Protein AF-W1DH86-F1 (afdb_monomer_lite)

Foldseek 3Di:
DDDDDPCNPDDDDPLNVQVVVCVVVVHDRPSDPDDPDDDDPVVVVVVVVCVVVVVPDDDPPDPPPPPPDDDDDDDDDDDDDDDDD

pLDDT: mean 79.88, std 19.27, range [40.44, 97.81]

Sequence (85 aa):
MIPESKLPALGTTIFTQMSALAQQHQAINLSQGFPDFDGPRYLQERLAYHVAQGAESVRPNDRRAGAARGDRREDGGAVWLPARR

Structure (mmCIF, N/CA/C/O backbone):
data_AF-W1DH86-F1
#
_entry.id   AF-W1DH86-F1
#
loop_
_atom_site.group_PDB
_atom_site.id
_atom_site.type_symbol
_atom_site.label_atom_id
_atom_site.label_alt_id
_atom_site.label_comp_id
_atom_site.label_asym_id
_atom_site.label_entity_id
_atom_site.label_seq_id
_atom_site.pdbx_PDB_ins_code
_atom_site.Cartn_x
_atom_site.Cartn_y
_atom_site.Cartn_z
_atom_site.occupancy
_atom_site.B_iso_or_equiv
_atom_site.auth_seq_id
_atom_site.auth_comp_id
_atom_site.auth_asym_id
_atom_site.auth_atom_id
_atom_site.pdbx_PDB_model_num
ATOM 1 N N . MET A 1 1 ? 6.249 29.047 17.480 1.00 74.94 1 MET A N 1
ATOM 2 C CA . MET A 1 1 ? 4.781 28.906 17.377 1.00 74.94 1 MET A CA 1
ATOM 3 C C . MET A 1 1 ? 4.502 27.601 16.652 1.00 74.94 1 MET A C 1
ATOM 5 O O . MET A 1 1 ? 4.993 27.450 15.542 1.00 74.94 1 MET A O 1
ATOM 9 N N . ILE A 1 2 ? 3.824 26.643 17.287 1.00 86.12 2 ILE A N 1
ATOM 10 C CA . ILE A 1 2 ? 3.408 25.396 16.625 1.00 86.12 2 ILE A CA 1
ATOM 11 C C . ILE A 1 2 ? 2.018 25.659 16.028 1.00 86.12 2 ILE A C 1
ATOM 13 O O . ILE A 1 2 ? 1.157 26.134 16.769 1.00 86.12 2 ILE A O 1
ATOM 17 N N . PRO A 1 3 ? 1.802 25.446 14.716 1.00 87.25 3 PRO A N 1
ATOM 18 C CA . PRO A 1 3 ? 0.507 25.694 14.095 1.00 87.25 3 PRO A CA 1
ATOM 19 C C . PRO A 1 3 ? -0.543 24.721 14.638 1.00 87.25 3 PRO A C 1
ATOM 21 O O . PRO A 1 3 ? -0.279 23.527 14.789 1.00 87.25 3 PRO A O 1
ATOM 24 N N . GLU A 1 4 ? -1.738 25.234 14.916 1.00 92.62 4 GLU A N 1
ATOM 25 C CA . GLU A 1 4 ? -2.855 24.415 15.374 1.00 92.62 4 GLU A CA 1
ATOM 26 C C . GLU A 1 4 ? -3.408 23.582 14.209 1.00 92.62 4 GLU A C 1
ATOM 28 O O . GLU A 1 4 ? -3.638 24.089 13.106 1.00 92.62 4 GLU A O 1
ATOM 33 N N . SER A 1 5 ? -3.568 22.276 14.432 1.00 91.81 5 SER A N 1
ATOM 34 C CA . SER A 1 5 ? -4.053 21.364 13.396 1.00 91.81 5 SER A CA 1
ATOM 35 C C . SER A 1 5 ? -5.497 21.694 13.033 1.00 91.81 5 SER A C 1
ATOM 37 O O . SER A 1 5 ? -6.359 21.795 13.901 1.00 91.81 5 SER A O 1
ATOM 39 N N . LYS A 1 6 ? -5.797 21.752 11.730 1.00 93.19 6 LYS A N 1
ATOM 40 C CA . LYS A 1 6 ? -7.182 21.822 11.233 1.00 93.19 6 LYS A CA 1
ATOM 41 C C . LYS A 1 6 ? -7.963 20.520 11.459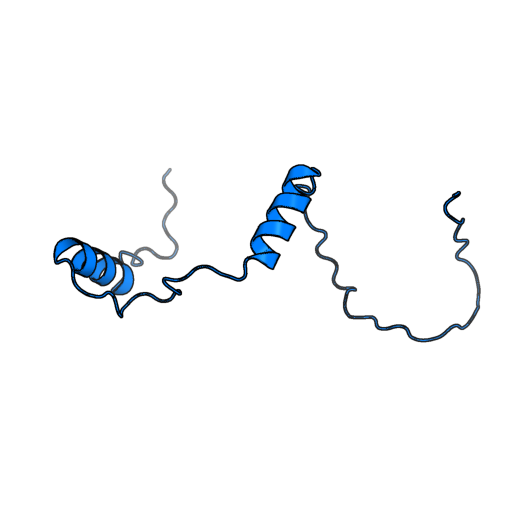 1.00 93.19 6 LYS A C 1
ATOM 43 O O . LYS A 1 6 ? -9.169 20.493 11.239 1.00 93.19 6 LYS A O 1
ATOM 48 N N . LEU A 1 7 ? -7.274 19.440 11.834 1.00 92.81 7 LEU A N 1
ATOM 49 C CA . LEU A 1 7 ? -7.812 18.094 12.026 1.00 92.81 7 LEU A CA 1
ATOM 50 C C . LEU A 1 7 ? -7.208 17.479 13.306 1.00 92.81 7 LEU A C 1
ATOM 52 O O . LEU A 1 7 ? -6.440 16.520 13.226 1.00 92.81 7 LEU A O 1
ATOM 56 N N . PRO A 1 8 ? -7.495 18.041 14.495 1.00 88.69 8 PRO A N 1
ATOM 57 C CA . PRO A 1 8 ? -6.805 17.676 15.738 1.00 88.69 8 PRO A CA 1
ATOM 58 C C . PRO A 1 8 ? -7.110 16.249 16.218 1.00 88.69 8 PRO A C 1
ATOM 60 O O . PRO A 1 8 ? -6.346 15.694 16.999 1.00 88.69 8 PRO A O 1
ATOM 63 N N . ALA A 1 9 ? -8.204 15.647 15.742 1.00 87.94 9 ALA A N 1
ATOM 64 C CA . ALA A 1 9 ? -8.630 14.299 16.117 1.00 87.94 9 ALA A CA 1
ATOM 65 C C . ALA A 1 9 ? -8.192 13.199 15.128 1.00 87.94 9 ALA A C 1
ATOM 67 O O . ALA A 1 9 ? -8.495 12.028 15.354 1.00 87.94 9 ALA A O 1
ATOM 68 N N . LEU A 1 10 ? -7.511 13.537 14.023 1.00 85.00 10 LEU A N 1
ATOM 69 C CA . LEU A 1 10 ? -6.988 12.518 13.112 1.00 85.00 10 LEU A CA 1
ATOM 70 C C . LEU A 1 10 ? -5.720 11.897 13.703 1.00 85.00 10 LEU A C 1
ATOM 72 O O . LEU A 1 10 ? -4.668 12.529 13.752 1.00 85.00 10 LEU A O 1
ATOM 76 N N . GLY A 1 11 ? -5.847 10.651 14.157 1.00 84.94 11 GLY A N 1
ATOM 77 C CA . GLY A 1 11 ? -4.752 9.822 14.656 1.00 84.94 11 GLY A CA 1
ATOM 78 C C . GLY A 1 11 ? -4.585 8.538 13.841 1.00 84.94 11 GLY A C 1
ATOM 79 O O . GLY A 1 11 ? -4.880 8.488 12.646 1.00 84.94 11 GLY A O 1
ATOM 80 N N . THR A 1 12 ? -4.112 7.479 14.494 1.00 90.12 12 THR A N 1
ATOM 81 C CA . THR A 1 12 ? -3.911 6.159 13.883 1.00 90.12 12 THR A CA 1
ATOM 82 C C . THR A 1 12 ? -5.224 5.563 13.370 1.00 90.12 12 THR A C 1
ATOM 84 O O . THR A 1 12 ? -6.248 5.596 14.051 1.00 90.12 12 THR A O 1
ATOM 87 N N . THR A 1 13 ? -5.190 4.960 12.181 1.00 93.75 13 THR A N 1
ATOM 88 C CA . THR A 1 13 ? -6.364 4.301 11.590 1.00 93.75 13 THR A CA 1
ATOM 89 C C . THR A 1 13 ? -6.457 2.826 11.984 1.00 93.75 13 THR A C 1
ATOM 91 O O . THR A 1 13 ? -5.458 2.208 12.364 1.00 93.75 13 THR A O 1
ATOM 94 N N . ILE A 1 14 ? -7.647 2.230 11.833 1.00 92.69 14 ILE A N 1
ATOM 95 C CA . ILE A 1 14 ? -7.834 0.777 11.982 1.00 92.69 14 ILE A CA 1
ATOM 96 C C . ILE A 1 14 ? -6.894 0.002 11.042 1.00 92.69 14 ILE A C 1
ATOM 98 O O . ILE A 1 14 ? -6.313 -0.992 11.458 1.00 92.69 14 ILE A O 1
ATOM 102 N N . PHE A 1 15 ? -6.675 0.480 9.811 1.00 95.12 15 PHE A N 1
ATOM 103 C CA . PHE A 1 15 ? -5.833 -0.198 8.820 1.00 95.12 15 PHE A CA 1
ATOM 104 C C . PHE A 1 15 ? -4.367 -0.263 9.254 1.00 95.12 15 PHE A C 1
ATOM 106 O O . PHE A 1 15 ? -3.715 -1.295 9.096 1.00 95.12 15 PHE A O 1
ATOM 113 N N . THR A 1 16 ? -3.857 0.817 9.854 1.00 93.75 16 THR A N 1
ATOM 114 C CA . THR A 1 16 ? -2.493 0.860 10.394 1.00 93.75 16 THR A CA 1
ATOM 115 C C . THR A 1 16 ? -2.340 -0.080 11.591 1.00 93.75 16 THR A C 1
ATOM 117 O O . THR A 1 16 ? -1.373 -0.835 11.647 1.00 93.75 16 THR A O 1
ATOM 120 N N . GLN A 1 17 ? -3.306 -0.087 12.519 1.00 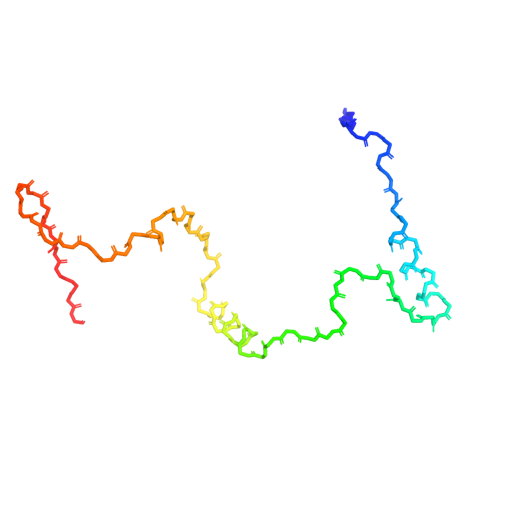95.81 17 GLN A N 1
ATOM 121 C CA . GLN A 1 17 ? -3.269 -0.973 13.691 1.00 95.81 17 GLN A CA 1
ATOM 122 C C . GLN A 1 17 ? -3.377 -2.452 13.300 1.00 95.81 17 GLN A C 1
ATOM 124 O O . GLN A 1 17 ? -2.584 -3.270 13.759 1.00 95.81 17 GLN A O 1
ATOM 129 N N . MET A 1 18 ? -4.310 -2.795 12.410 1.00 96.00 18 MET A N 1
ATOM 130 C CA . MET A 1 18 ? -4.512 -4.172 11.953 1.00 96.00 18 MET A CA 1
ATOM 131 C C . MET A 1 18 ? -3.322 -4.694 11.146 1.00 96.00 18 MET A C 1
ATOM 133 O O . MET A 1 18 ? -2.919 -5.839 11.336 1.00 96.00 18 MET A O 1
ATOM 137 N N . SER A 1 19 ? -2.709 -3.850 10.310 1.00 95.12 19 SER A N 1
ATOM 138 C CA . SER A 1 19 ? -1.500 -4.230 9.572 1.00 95.12 19 SER A CA 1
ATOM 139 C C . SER A 1 19 ? -0.324 -4.524 10.511 1.00 95.12 19 SER A C 1
ATOM 141 O O . SER A 1 19 ? 0.375 -5.517 10.316 1.00 95.12 19 SER A O 1
ATOM 143 N N . ALA A 1 20 ? -0.134 -3.716 11.562 1.00 95.88 20 ALA A N 1
ATOM 144 C CA . ALA A 1 20 ? 0.909 -3.950 12.563 1.00 95.88 20 ALA A CA 1
ATOM 145 C C . ALA A 1 20 ? 0.668 -5.240 13.370 1.00 95.88 20 ALA A C 1
ATOM 147 O O . ALA A 1 20 ? 1.592 -6.029 13.568 1.00 95.88 20 ALA A O 1
ATOM 148 N N . LEU A 1 21 ? -0.579 -5.496 13.787 1.00 96.88 21 LEU A N 1
ATOM 149 C CA . LEU A 1 21 ? -0.949 -6.721 14.504 1.00 96.88 21 LEU A CA 1
ATOM 150 C C . LEU A 1 21 ? -0.756 -7.974 13.642 1.00 96.88 21 LEU A C 1
ATOM 152 O O . LEU A 1 21 ? -0.225 -8.971 14.129 1.00 96.88 21 LEU A O 1
ATOM 156 N N . ALA A 1 22 ? -1.130 -7.928 12.360 1.00 97.31 22 ALA A N 1
ATOM 157 C CA . ALA A 1 22 ? -0.908 -9.045 11.448 1.00 97.31 22 ALA A CA 1
ATOM 158 C C . ALA A 1 22 ? 0.588 -9.390 11.331 1.00 97.31 22 ALA A C 1
ATOM 160 O O . ALA A 1 22 ? 0.950 -10.562 11.408 1.00 97.31 22 ALA A O 1
ATOM 161 N N . GLN A 1 23 ? 1.462 -8.380 11.249 1.00 96.25 23 GLN A N 1
ATOM 162 C CA . GLN A 1 23 ? 2.917 -8.572 11.247 1.00 96.25 23 GLN A CA 1
ATOM 163 C C . GLN A 1 23 ? 3.433 -9.187 12.554 1.00 96.25 23 GLN A C 1
ATOM 165 O O . GLN A 1 23 ? 4.197 -10.149 12.515 1.00 96.25 23 GLN A O 1
ATOM 170 N N . GLN A 1 24 ? 2.988 -8.670 13.704 1.00 97.81 24 GLN A N 1
ATOM 171 C CA . GLN A 1 24 ? 3.402 -9.159 15.023 1.00 97.81 24 GLN A CA 1
ATOM 172 C C . GLN A 1 24 ? 3.029 -10.632 15.245 1.00 97.81 24 GLN A C 1
ATOM 174 O O . GLN A 1 24 ? 3.786 -11.379 15.860 1.00 97.81 24 GLN A O 1
ATOM 179 N N . HIS A 1 25 ? 1.864 -11.047 14.748 1.00 97.50 25 HIS A N 1
ATOM 180 C CA . HIS A 1 25 ? 1.329 -12.394 14.950 1.00 97.50 25 HIS A CA 1
ATOM 181 C C . HIS A 1 25 ? 1.551 -13.336 13.759 1.00 97.50 25 HIS A C 1
ATOM 183 O O . HIS A 1 25 ? 1.013 -14.440 13.763 1.00 97.50 25 HIS A O 1
ATOM 189 N N . GLN A 1 26 ? 2.317 -12.915 12.745 1.00 95.88 26 GLN A N 1
ATOM 190 C CA . GLN A 1 26 ? 2.503 -13.650 11.485 1.00 95.88 26 GLN A CA 1
ATOM 191 C C . GLN A 1 26 ? 1.174 -14.096 10.841 1.00 95.88 26 GLN A C 1
ATOM 193 O O . GLN A 1 26 ? 1.077 -15.171 10.251 1.00 95.88 26 GLN A O 1
ATOM 198 N N . ALA A 1 27 ? 0.134 -13.271 10.968 1.00 97.25 27 ALA A N 1
ATOM 199 C CA . ALA A 1 27 ? -1.171 -13.520 10.372 1.00 97.25 27 ALA A CA 1
ATOM 200 C C . ALA A 1 27 ? -1.239 -12.976 8.937 1.00 97.25 27 ALA A C 1
ATOM 202 O O . ALA A 1 27 ? -0.536 -12.033 8.571 1.00 97.25 27 ALA A O 1
ATOM 203 N N . ILE A 1 28 ? -2.139 -13.538 8.126 1.00 94.19 28 ILE A N 1
ATOM 204 C CA . ILE A 1 28 ? -2.422 -13.028 6.779 1.00 94.19 28 ILE A CA 1
ATOM 205 C C . ILE A 1 28 ? -3.118 -11.665 6.896 1.00 94.19 28 ILE A C 1
ATOM 207 O O . ILE A 1 28 ? -4.152 -11.541 7.554 1.00 94.19 28 ILE A O 1
ATOM 211 N N . ASN A 1 29 ? -2.573 -10.640 6.237 1.00 94.62 29 ASN A N 1
ATOM 212 C CA . ASN A 1 29 ? -3.120 -9.287 6.294 1.00 94.62 29 ASN A CA 1
ATOM 213 C C . ASN A 1 29 ? -4.188 -9.045 5.213 1.00 94.62 29 ASN A C 1
ATOM 215 O O . ASN A 1 29 ? -3.902 -8.511 4.148 1.00 94.62 29 ASN A O 1
ATOM 219 N N . LEU A 1 30 ? -5.449 -9.359 5.514 1.00 92.44 30 LEU A N 1
ATOM 220 C CA . LEU A 1 30 ? -6.583 -9.039 4.629 1.00 92.44 30 LEU A CA 1
ATOM 221 C C . LEU A 1 30 ? -7.092 -7.591 4.772 1.00 92.44 30 LEU A C 1
ATOM 223 O O . LEU A 1 30 ? -8.058 -7.212 4.117 1.00 92.44 30 LEU A O 1
ATOM 227 N N . SER A 1 31 ? -6.472 -6.781 5.639 1.00 93.00 31 SER A N 1
ATOM 228 C CA . SER A 1 31 ? -6.845 -5.374 5.841 1.00 93.00 31 SER A CA 1
ATOM 229 C C . SER A 1 31 ? -6.108 -4.404 4.908 1.00 93.00 31 SER A C 1
ATOM 231 O O . SER A 1 31 ? -6.460 -3.225 4.863 1.00 93.00 31 SER A O 1
ATOM 233 N N . GLN A 1 32 ? -5.094 -4.871 4.167 1.00 93.50 32 GLN A N 1
ATOM 234 C CA . GLN A 1 32 ? -4.331 -4.027 3.247 1.00 93.50 32 GLN A CA 1
ATOM 235 C C . GLN A 1 32 ? -5.175 -3.587 2.043 1.00 93.50 32 GLN A C 1
ATOM 237 O O . GLN A 1 32 ? -5.897 -4.376 1.441 1.00 93.50 32 GLN A O 1
ATOM 242 N N . GLY A 1 33 ? -5.052 -2.312 1.667 1.00 93.50 33 GLY A N 1
ATOM 243 C CA . GLY A 1 33 ? -5.766 -1.726 0.527 1.00 93.50 33 GLY A CA 1
ATOM 244 C C . GLY A 1 33 ? -4.982 -1.729 -0.790 1.00 93.50 33 GLY A C 1
ATOM 245 O O . GLY A 1 33 ? -5.388 -1.046 -1.727 1.00 93.50 33 GLY A O 1
ATOM 246 N N . PHE A 1 34 ? -3.841 -2.422 -0.858 1.00 94.19 34 PHE A N 1
ATOM 247 C CA . PHE A 1 34 ? -2.962 -2.474 -2.031 1.00 94.19 34 PHE A CA 1
ATOM 248 C C . PHE A 1 34 ? -2.516 -3.916 -2.329 1.00 94.19 34 PHE A C 1
ATOM 250 O O . PHE A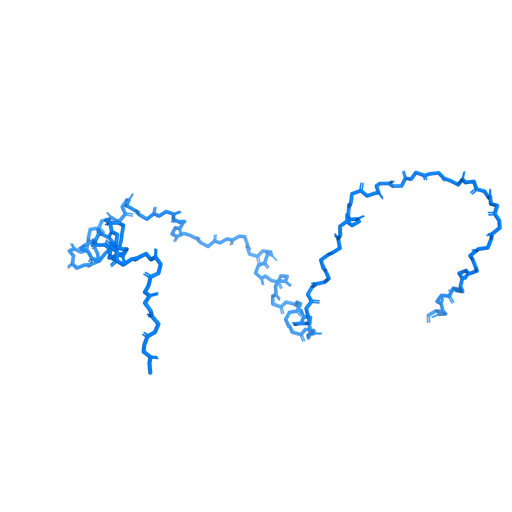 1 34 ? -2.507 -4.734 -1.409 1.00 94.19 34 PHE A O 1
ATOM 257 N N . PRO A 1 35 ? -2.153 -4.248 -3.581 1.00 93.81 35 PRO A N 1
ATOM 258 C CA . PRO A 1 35 ? -1.666 -5.581 -3.943 1.00 93.81 35 PRO A CA 1
ATOM 259 C C . PRO A 1 35 ? -0.363 -5.967 -3.232 1.00 93.81 35 PRO A C 1
ATOM 261 O O . PRO A 1 35 ? 0.497 -5.120 -3.014 1.00 93.81 35 PRO A O 1
ATOM 264 N N . ASP A 1 36 ? -0.195 -7.251 -2.928 1.00 93.38 36 ASP A N 1
ATOM 265 C CA . ASP A 1 36 ? 1.042 -7.853 -2.405 1.00 93.38 36 ASP A CA 1
ATOM 266 C C . ASP A 1 36 ? 1.970 -8.401 -3.508 1.00 93.38 36 ASP A C 1
ATOM 268 O O . ASP A 1 36 ? 3.002 -9.003 -3.218 1.00 93.38 36 ASP A O 1
ATOM 272 N N . PHE A 1 37 ? 1.621 -8.171 -4.774 1.00 94.94 37 PHE A N 1
ATOM 273 C CA . PHE A 1 37 ? 2.379 -8.589 -5.947 1.00 94.94 37 PHE A CA 1
ATOM 274 C C . PHE A 1 37 ? 2.873 -7.395 -6.770 1.00 94.94 37 PHE A C 1
ATOM 276 O O . PHE A 1 37 ? 2.300 -6.302 -6.751 1.00 94.94 37 PHE A O 1
ATOM 283 N N . ASP A 1 38 ? 3.927 -7.630 -7.548 1.00 95.88 38 ASP A N 1
ATOM 284 C CA . ASP A 1 38 ? 4.517 -6.617 -8.416 1.00 95.88 38 ASP A CA 1
ATOM 285 C C . ASP A 1 38 ? 3.630 -6.264 -9.618 1.00 95.88 38 ASP A C 1
ATOM 287 O O . ASP A 1 38 ? 2.952 -7.104 -10.214 1.00 95.88 38 ASP A O 1
ATOM 291 N N . GLY A 1 39 ? 3.704 -4.999 -10.039 1.00 94.44 39 GLY A N 1
ATOM 292 C CA . GLY A 1 39 ? 3.100 -4.543 -11.289 1.00 94.44 39 GLY A CA 1
ATOM 293 C C . GLY A 1 39 ? 3.812 -5.074 -12.549 1.00 94.44 39 GLY A C 1
ATOM 294 O O . GLY A 1 39 ? 4.869 -5.702 -12.469 1.00 94.44 39 GLY A O 1
ATOM 295 N N . PRO A 1 40 ? 3.285 -4.775 -13.751 1.00 97.44 40 PRO A N 1
ATOM 296 C CA . PRO A 1 40 ? 3.837 -5.271 -15.011 1.00 97.44 40 PRO A CA 1
ATOM 297 C C . PRO A 1 40 ? 5.313 -4.905 -15.227 1.00 97.44 40 PRO A C 1
ATOM 299 O O . PRO A 1 40 ? 5.689 -3.732 -15.170 1.00 97.44 40 PRO A O 1
ATOM 302 N N . ARG A 1 41 ? 6.136 -5.900 -15.584 1.00 97.25 41 ARG A N 1
ATOM 303 C CA . ARG A 1 41 ? 7.582 -5.738 -15.844 1.00 97.25 41 ARG A CA 1
ATOM 304 C C . ARG A 1 41 ? 7.896 -4.675 -16.891 1.00 97.25 41 ARG A C 1
ATOM 306 O O . ARG A 1 41 ? 8.766 -3.840 -16.670 1.00 97.25 41 ARG A O 1
ATOM 313 N N . TYR A 1 42 ? 7.116 -4.635 -17.968 1.00 96.88 42 TYR A N 1
ATOM 314 C CA . TYR A 1 42 ? 7.260 -3.629 -19.019 1.00 96.88 42 TYR A CA 1
ATOM 315 C C . TYR A 1 42 ? 7.198 -2.190 -18.476 1.00 96.88 42 TYR A C 1
ATOM 317 O O . TYR A 1 42 ? 7.982 -1.338 -18.888 1.00 96.88 42 TYR A O 1
ATOM 325 N N . LEU A 1 43 ? 6.309 -1.902 -17.516 1.00 96.38 43 LEU A N 1
ATOM 326 C CA . LEU A 1 43 ? 6.224 -0.562 -16.926 1.00 96.38 43 LEU A CA 1
ATOM 327 C C . LEU A 1 43 ? 7.467 -0.227 -16.099 1.00 96.38 43 LEU A C 1
ATOM 329 O O . LEU A 1 43 ? 7.960 0.897 -16.175 1.00 96.38 43 LEU A O 1
ATOM 333 N N . GLN A 1 44 ? 7.998 -1.201 -15.360 1.00 96.44 44 GLN A N 1
ATOM 334 C CA . GLN A 1 44 ? 9.230 -1.037 -14.585 1.00 96.44 44 GLN A CA 1
ATOM 335 C C . GLN A 1 44 ? 10.428 -0.750 -15.508 1.00 96.44 44 GLN A C 1
ATOM 337 O O . GLN A 1 44 ? 11.205 0.169 -15.254 1.00 96.44 44 GLN A O 1
ATOM 342 N N . GLU A 1 45 ? 10.540 -1.475 -16.623 1.00 97.31 45 GLU A N 1
ATOM 343 C CA . GLU A 1 45 ? 11.604 -1.295 -17.621 1.00 97.31 45 GLU A CA 1
ATOM 344 C C . GLU A 1 45 ? 11.526 0.071 -18.311 1.00 97.31 45 GLU A C 1
ATOM 346 O O . GLU A 1 45 ? 12.535 0.764 -18.459 1.00 97.31 45 GLU A O 1
ATOM 351 N N . ARG A 1 46 ? 10.320 0.507 -18.695 1.00 96.56 46 ARG A N 1
ATOM 352 C CA . ARG A 1 46 ? 10.109 1.830 -19.302 1.00 96.56 46 ARG A CA 1
ATOM 353 C C . ARG A 1 46 ? 10.400 2.962 -18.323 1.00 96.56 46 ARG A C 1
ATOM 355 O O . ARG A 1 46 ? 10.965 3.976 -18.734 1.00 96.56 46 ARG A O 1
ATOM 362 N N . LEU A 1 47 ? 10.051 2.791 -17.047 1.00 94.31 47 LEU A N 1
ATOM 363 C CA . LEU A 1 47 ? 10.405 3.741 -15.996 1.00 94.31 47 LEU A CA 1
ATOM 364 C C . LEU A 1 47 ? 11.929 3.867 -15.877 1.00 94.31 47 LEU A C 1
ATOM 366 O O . LEU A 1 47 ? 12.450 4.976 -15.977 1.00 94.31 47 LEU A O 1
ATOM 370 N N . ALA A 1 48 ? 12.639 2.743 -15.748 1.00 94.75 48 ALA A N 1
ATOM 371 C CA . ALA A 1 48 ? 14.098 2.724 -15.654 1.00 94.75 48 ALA A CA 1
ATOM 372 C C . ALA A 1 48 ? 14.766 3.383 -16.874 1.00 94.75 48 ALA A C 1
ATOM 374 O O . ALA A 1 48 ? 15.659 4.214 -16.720 1.00 94.75 48 ALA A O 1
ATOM 375 N N . TYR A 1 49 ? 14.279 3.083 -18.082 1.00 94.06 49 TYR A N 1
ATOM 376 C CA . TYR A 1 49 ? 14.754 3.693 -19.324 1.00 94.06 49 TYR A CA 1
ATOM 377 C C . TYR A 1 49 ? 14.627 5.224 -19.317 1.00 94.06 49 TYR A C 1
ATOM 379 O O . TYR A 1 49 ? 15.564 5.922 -19.701 1.00 94.06 49 TYR A O 1
ATOM 387 N N . HIS A 1 50 ? 13.486 5.769 -18.884 1.00 92.56 50 HIS A N 1
ATOM 388 C CA . HIS A 1 50 ? 13.269 7.219 -18.858 1.00 92.56 50 HIS A CA 1
ATOM 389 C C . HIS A 1 50 ? 14.053 7.925 -17.744 1.00 92.56 50 HIS A C 1
ATOM 391 O O . HIS A 1 50 ? 14.543 9.032 -17.970 1.00 92.56 50 HIS A O 1
ATOM 397 N N . VAL A 1 51 ? 14.221 7.287 -16.581 1.00 92.62 51 VAL A N 1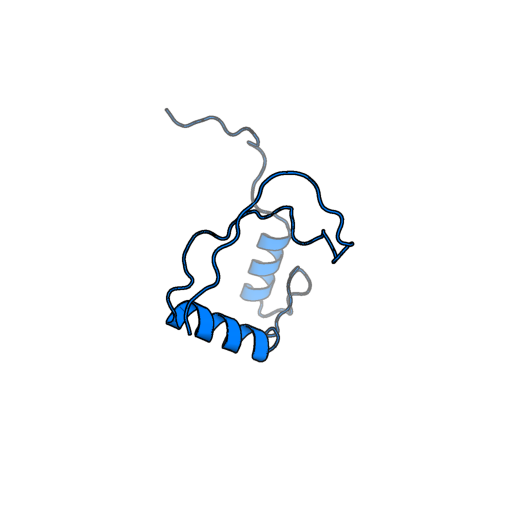
ATOM 398 C CA . VAL A 1 51 ? 15.077 7.804 -15.499 1.00 92.62 51 VAL A CA 1
ATOM 399 C C . VAL A 1 51 ? 16.536 7.877 -15.960 1.00 92.62 51 VAL A C 1
ATOM 401 O O . VAL A 1 51 ? 17.166 8.918 -15.809 1.00 92.62 51 VAL A O 1
ATOM 404 N N . ALA A 1 52 ? 17.051 6.830 -16.615 1.00 92.19 52 ALA A N 1
ATOM 405 C CA . ALA A 1 52 ? 18.424 6.803 -17.131 1.00 92.19 52 ALA A CA 1
ATOM 406 C C . ALA A 1 52 ? 18.713 7.877 -18.200 1.00 92.19 52 ALA A C 1
ATOM 408 O O . ALA A 1 52 ? 19.861 8.263 -18.395 1.00 92.19 52 ALA A O 1
ATOM 409 N N . GLN A 1 53 ? 17.683 8.374 -18.887 1.00 90.12 53 GLN A N 1
ATOM 410 C CA . GLN A 1 53 ? 17.795 9.442 -19.888 1.00 90.12 53 GLN A CA 1
ATOM 411 C C . GLN A 1 53 ? 17.596 10.853 -19.315 1.00 90.12 53 GLN A C 1
ATOM 413 O O . GLN A 1 53 ? 17.495 11.808 -20.083 1.00 90.12 53 GLN A O 1
ATOM 418 N N . GLY A 1 54 ? 17.495 11.007 -17.991 1.00 82.69 54 GLY A N 1
ATOM 419 C CA . GLY A 1 54 ? 17.318 12.318 -17.362 1.00 82.69 54 GLY A CA 1
ATOM 420 C C . GLY A 1 54 ? 15.926 12.923 -17.570 1.00 82.69 54 GLY A C 1
ATOM 421 O O . GLY A 1 54 ? 15.759 14.138 -17.498 1.00 82.69 54 GLY A O 1
ATOM 422 N N . ALA A 1 55 ? 14.891 12.105 -17.809 1.00 75.75 55 ALA A N 1
ATOM 423 C CA . ALA A 1 55 ? 13.501 12.568 -17.905 1.00 75.75 55 ALA A CA 1
ATOM 424 C C . ALA A 1 55 ? 12.869 12.853 -16.520 1.00 75.75 55 ALA A C 1
ATOM 426 O O . ALA A 1 55 ? 11.717 12.490 -16.265 1.00 75.75 55 ALA A O 1
ATOM 427 N N . GLU A 1 56 ? 13.632 13.479 -15.626 1.00 72.38 56 GLU A N 1
ATOM 428 C CA . GLU A 1 56 ? 13.257 13.863 -14.256 1.00 72.38 56 GLU A CA 1
ATOM 429 C C . GLU A 1 56 ? 12.543 15.221 -14.182 1.00 72.38 56 GLU A C 1
ATOM 431 O O . GLU A 1 56 ? 11.974 15.576 -13.151 1.00 72.38 56 GLU A O 1
ATOM 436 N N . SER A 1 57 ? 12.560 15.978 -15.285 1.00 74.19 57 SER A N 1
ATOM 437 C CA . SER A 1 57 ? 11.962 17.309 -15.351 1.00 74.19 57 SER A CA 1
ATOM 438 C C . SER A 1 57 ? 10.448 17.282 -15.113 1.00 74.19 57 SER A C 1
ATOM 440 O O . SER A 1 57 ? 9.755 16.306 -15.430 1.00 74.19 57 SER A O 1
ATOM 442 N N . VAL A 1 58 ? 9.934 18.389 -14.567 1.00 70.62 58 VAL A N 1
ATOM 443 C CA . VAL A 1 58 ? 8.517 18.579 -14.246 1.00 70.62 58 VAL A CA 1
ATOM 444 C C . VAL A 1 58 ? 7.670 18.287 -15.477 1.00 70.62 58 VAL A C 1
ATOM 446 O O . VAL A 1 58 ? 7.833 18.891 -16.539 1.00 70.62 58 VAL A O 1
ATOM 449 N N . ARG A 1 59 ? 6.738 17.344 -15.328 1.00 77.56 59 ARG A N 1
ATOM 450 C CA . ARG A 1 59 ? 5.811 16.995 -16.399 1.00 77.56 59 ARG A CA 1
ATOM 451 C C . ARG A 1 59 ? 4.884 18.186 -16.652 1.00 77.56 59 ARG A C 1
ATOM 453 O O . ARG A 1 59 ? 4.286 18.688 -15.697 1.00 77.56 59 ARG A O 1
ATOM 460 N N . PRO A 1 60 ? 4.741 18.646 -17.906 1.00 81.50 60 PRO A N 1
ATOM 461 C CA . PRO A 1 60 ? 3.780 19.690 -18.208 1.00 81.50 60 PRO A CA 1
ATOM 462 C C . PRO A 1 60 ? 2.375 19.179 -17.878 1.00 81.50 60 PRO A C 1
ATOM 464 O O . PRO A 1 60 ? 1.997 18.075 -18.271 1.00 81.50 60 PRO A O 1
ATOM 467 N N . ASN A 1 61 ? 1.595 19.989 -17.164 1.00 74.06 61 ASN A N 1
ATOM 468 C CA . ASN A 1 61 ? 0.172 19.742 -16.941 1.00 74.06 61 ASN A CA 1
ATOM 469 C C . ASN A 1 61 ? -0.601 20.092 -18.225 1.00 74.06 61 ASN A C 1
ATOM 471 O O . ASN A 1 61 ? -1.329 21.085 -18.275 1.00 74.06 61 ASN A O 1
ATOM 475 N N . ASP A 1 62 ? -0.350 19.356 -19.311 1.00 66.38 62 ASP A N 1
ATOM 476 C CA . ASP A 1 62 ? -0.960 19.655 -20.601 1.00 66.38 62 ASP A CA 1
ATOM 477 C C . ASP A 1 62 ? -2.414 19.163 -20.633 1.00 66.38 62 ASP A C 1
ATOM 479 O O . ASP A 1 62 ? -2.702 17.970 -20.736 1.00 66.38 62 ASP A O 1
ATOM 483 N N . ARG A 1 63 ? -3.358 20.108 -20.561 1.00 60.66 63 ARG A N 1
ATOM 484 C CA . ARG A 1 63 ? -4.799 19.856 -20.732 1.00 60.66 63 ARG A CA 1
ATOM 485 C C . ARG A 1 63 ? -5.191 19.549 -22.188 1.00 60.66 63 ARG A C 1
ATOM 487 O O . ARG A 1 63 ? -6.370 19.327 -22.447 1.00 60.66 63 ARG A O 1
ATOM 494 N N . ARG A 1 64 ? -4.256 19.540 -23.149 1.00 56.69 64 ARG A N 1
ATOM 495 C CA . ARG A 1 64 ? -4.546 19.335 -24.583 1.00 56.69 64 ARG A CA 1
ATOM 496 C C . ARG A 1 64 ? -4.385 17.902 -25.096 1.00 56.69 64 ARG A C 1
ATOM 498 O O . ARG A 1 64 ? -4.529 17.687 -26.295 1.00 56.69 64 ARG A O 1
ATOM 505 N N . ALA A 1 65 ? -4.192 16.900 -24.237 1.00 52.44 65 ALA A N 1
ATOM 506 C CA . ALA A 1 65 ? -4.102 15.500 -24.679 1.00 52.44 65 ALA A CA 1
ATOM 507 C C . ALA A 1 65 ? -5.422 14.906 -25.244 1.00 52.44 65 ALA A C 1
ATOM 509 O O . ALA A 1 65 ? -5.434 13.760 -25.685 1.00 52.44 65 ALA A O 1
ATOM 510 N N . GLY A 1 66 ? -6.528 15.667 -25.255 1.00 48.09 66 GLY A N 1
ATOM 511 C CA . GLY A 1 66 ? -7.834 15.248 -25.786 1.00 48.09 66 GLY A CA 1
ATOM 512 C C . GLY A 1 66 ? -8.264 15.885 -27.115 1.00 48.09 66 GLY A C 1
ATOM 513 O O . GLY A 1 66 ? -9.361 15.594 -27.583 1.00 48.09 66 GLY A O 1
ATOM 514 N N . ALA A 1 67 ? -7.457 16.746 -27.744 1.00 48.94 67 ALA A N 1
ATOM 515 C CA . ALA A 1 67 ? -7.805 17.307 -29.053 1.00 48.94 67 ALA A CA 1
ATOM 516 C C . ALA A 1 67 ? -7.343 16.356 -30.166 1.00 48.94 67 ALA A C 1
ATOM 518 O O . ALA A 1 67 ? -6.278 16.515 -30.765 1.00 48.94 67 ALA A O 1
ATOM 519 N N . ALA A 1 68 ? -8.150 15.320 -30.398 1.00 43.78 68 ALA A N 1
ATOM 520 C CA . ALA A 1 68 ? -8.056 14.480 -31.578 1.00 43.78 68 ALA A CA 1
ATOM 521 C C . ALA A 1 68 ? -8.017 15.343 -32.850 1.00 43.78 68 ALA A C 1
ATOM 523 O O . ALA A 1 68 ? -8.699 16.363 -32.954 1.00 43.78 68 ALA A O 1
ATOM 524 N N . ARG A 1 69 ? -7.191 14.897 -33.804 1.00 47.66 69 ARG A N 1
ATOM 525 C CA . ARG A 1 69 ? -7.070 15.406 -35.175 1.00 47.66 69 ARG A CA 1
ATOM 526 C C . ARG A 1 69 ? -8.436 15.831 -35.721 1.00 47.66 69 ARG A C 1
ATOM 528 O O . ARG A 1 69 ? -9.320 14.995 -35.875 1.00 47.66 69 ARG A O 1
ATOM 535 N N . GLY A 1 70 ? -8.561 17.108 -36.055 1.00 42.97 70 GLY A N 1
ATOM 536 C CA . GLY A 1 70 ? -9.751 17.689 -36.657 1.00 42.97 70 GLY A CA 1
ATOM 537 C C . GLY A 1 70 ? -9.346 18.842 -37.558 1.00 42.97 70 GLY A C 1
ATOM 538 O O . GLY A 1 70 ? -9.066 19.928 -37.077 1.00 42.97 70 GLY A O 1
ATOM 539 N N . ASP A 1 71 ? -9.251 18.504 -38.836 1.00 40.44 71 ASP A N 1
ATOM 540 C CA . ASP A 1 71 ? -9.379 19.309 -40.046 1.00 40.44 71 ASP A CA 1
ATOM 541 C C . ASP A 1 71 ? -8.759 20.712 -40.194 1.00 40.44 71 ASP A C 1
ATOM 543 O O . ASP A 1 71 ? -8.913 21.643 -39.411 1.00 40.44 71 ASP A O 1
ATOM 547 N N . ARG A 1 72 ? -8.121 20.851 -41.354 1.00 44.31 72 ARG A N 1
ATOM 548 C CA . ARG A 1 72 ? -7.657 22.083 -41.989 1.00 44.31 72 ARG A CA 1
ATOM 549 C C . ARG A 1 72 ? -8.840 23.022 -42.239 1.00 44.31 72 ARG A C 1
ATOM 551 O O . ARG A 1 72 ? -9.775 22.585 -42.897 1.00 44.31 72 ARG A O 1
ATOM 558 N N . ARG A 1 73 ? -8.713 24.315 -41.909 1.00 40.53 73 ARG A N 1
ATOM 559 C CA . ARG A 1 73 ? -9.004 25.439 -42.826 1.00 40.53 73 ARG A CA 1
ATOM 560 C C 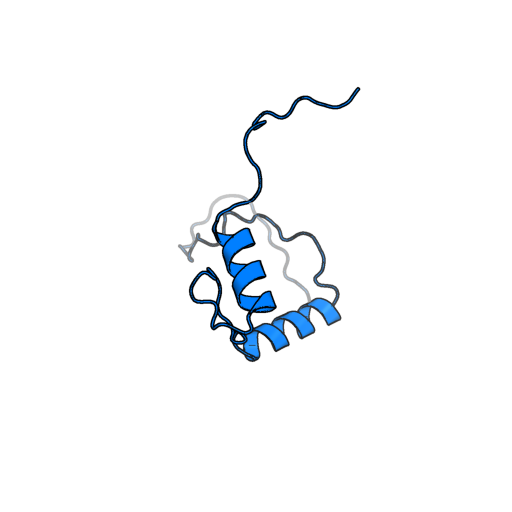. ARG A 1 73 ? -8.104 26.631 -42.510 1.00 40.53 73 ARG A C 1
ATOM 562 O O . ARG A 1 73 ? -7.740 26.868 -41.363 1.00 40.53 73 ARG A O 1
ATOM 569 N N . GLU A 1 74 ? -7.674 27.254 -43.597 1.00 49.31 74 GLU A N 1
ATOM 570 C CA . GLU A 1 74 ? -6.813 28.424 -43.682 1.00 49.31 74 GLU A CA 1
ATOM 571 C C . GLU A 1 74 ? -7.520 29.643 -43.090 1.00 49.31 74 GLU A C 1
ATOM 573 O O . GLU A 1 74 ? -8.746 29.673 -43.081 1.00 49.31 74 GLU A O 1
ATOM 578 N N . ASP A 1 75 ? -6.740 30.571 -42.531 1.00 44.81 75 ASP A N 1
ATOM 579 C CA . ASP A 1 75 ? -6.833 32.020 -42.764 1.00 44.81 75 ASP A CA 1
ATOM 580 C C . ASP A 1 75 ? -5.936 32.745 -41.744 1.00 44.81 75 ASP A C 1
ATOM 582 O O . ASP A 1 75 ? -6.231 32.826 -40.555 1.00 44.81 75 ASP A O 1
ATOM 586 N N . GLY A 1 76 ? -4.805 33.270 -42.227 1.00 54.94 76 GLY A N 1
ATOM 587 C CA . GLY A 1 76 ? -4.067 34.345 -41.557 1.00 54.94 76 GLY A CA 1
ATOM 588 C C . GLY A 1 76 ? -3.205 33.978 -40.342 1.00 54.94 76 GLY A C 1
ATOM 589 O O . GLY A 1 76 ? -3.494 34.391 -39.226 1.00 54.94 76 GLY A O 1
ATOM 590 N N . GLY A 1 77 ? -2.051 33.348 -40.587 1.00 51.97 77 GLY A N 1
ATOM 591 C CA . GLY A 1 77 ? -0.852 33.572 -39.765 1.00 51.97 77 GLY A CA 1
ATOM 592 C C . GLY A 1 77 ? -0.529 32.531 -38.690 1.00 51.97 77 GLY A C 1
ATOM 593 O O . GLY A 1 77 ? -0.740 32.757 -37.505 1.00 51.97 77 GLY A O 1
ATOM 594 N N . ALA A 1 78 ? 0.145 31.453 -39.093 1.00 47.97 78 ALA A N 1
ATOM 595 C CA . ALA A 1 78 ? 1.115 30.762 -38.243 1.00 47.97 78 ALA A CA 1
ATOM 596 C C . ALA A 1 78 ? 2.156 30.068 -39.133 1.00 47.97 78 ALA A C 1
ATOM 598 O O . ALA A 1 78 ? 1.902 29.013 -39.712 1.00 47.97 78 ALA A O 1
ATOM 599 N N . VAL A 1 79 ? 3.331 30.685 -39.274 1.00 47.97 79 VAL A N 1
ATOM 600 C CA . VAL A 1 79 ? 4.481 30.070 -39.949 1.00 47.97 79 VAL A CA 1
ATOM 601 C C . VAL A 1 79 ? 5.123 29.069 -38.992 1.00 47.97 79 VAL A C 1
ATOM 603 O O . VAL 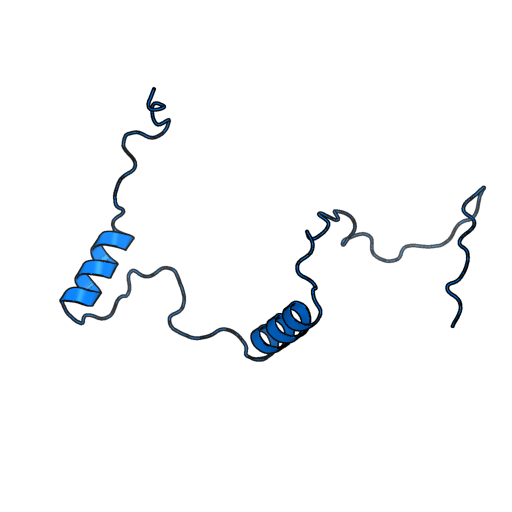A 1 79 ? 5.654 29.445 -37.949 1.00 47.97 79 VAL A O 1
ATOM 606 N N . TRP A 1 80 ? 5.079 27.791 -39.364 1.00 51.50 80 TRP A N 1
ATOM 607 C CA . TRP A 1 80 ? 5.784 26.696 -38.701 1.00 51.50 80 TRP A CA 1
ATOM 608 C C . TRP A 1 80 ? 7.043 26.375 -39.517 1.00 51.50 80 TRP A C 1
ATOM 610 O O . TRP A 1 80 ? 6.943 25.956 -40.671 1.00 51.50 80 TRP A O 1
ATOM 620 N N . LEU A 1 81 ? 8.232 26.604 -38.953 1.00 60.84 81 LEU A N 1
ATOM 621 C CA . LEU A 1 81 ? 9.495 26.221 -39.594 1.00 60.84 81 LEU A CA 1
ATOM 622 C C . LEU A 1 81 ? 9.777 24.728 -39.334 1.00 60.84 81 LEU A C 1
ATOM 624 O O . LEU A 1 81 ? 9.654 24.286 -38.191 1.00 60.84 81 LEU A O 1
ATOM 628 N N . PRO A 1 82 ? 10.164 23.937 -40.353 1.00 49.16 82 PRO A N 1
ATOM 629 C CA . PRO A 1 82 ? 10.433 22.516 -40.177 1.00 49.16 82 PRO A CA 1
ATOM 630 C C . PRO A 1 82 ? 11.764 22.279 -39.453 1.00 49.16 82 PRO A C 1
ATOM 632 O O . PRO A 1 82 ? 12.768 22.946 -39.718 1.00 49.16 82 PRO A O 1
ATOM 635 N N . ALA A 1 83 ? 11.776 21.270 -38.580 1.00 56.72 83 ALA A N 1
ATOM 636 C CA . ALA A 1 83 ? 12.992 20.699 -38.018 1.00 56.72 83 ALA A CA 1
ATOM 637 C C . ALA A 1 83 ? 13.888 20.176 -39.154 1.00 56.72 83 ALA A C 1
ATOM 639 O O . ALA A 1 83 ? 13.432 19.422 -40.019 1.00 56.72 83 ALA A O 1
ATOM 640 N N . ARG A 1 84 ? 15.157 20.597 -39.182 1.00 64.19 84 ARG A N 1
ATOM 641 C CA . ARG A 1 84 ? 16.145 20.014 -40.094 1.00 64.19 84 ARG A CA 1
ATOM 642 C C . ARG A 1 84 ? 16.613 18.663 -39.540 1.00 64.19 84 ARG A C 1
ATOM 644 O O . ARG A 1 84 ? 16.835 18.558 -38.340 1.00 64.19 84 ARG A O 1
ATOM 651 N N . ARG A 1 85 ? 16.682 17.714 -40.483 1.00 59.84 85 ARG A N 1
ATOM 652 C CA . ARG A 1 85 ? 17.115 16.302 -40.466 1.00 59.84 85 ARG A CA 1
ATOM 653 C C . ARG A 1 85 ? 17.818 15.770 -39.224 1.00 59.84 85 ARG A C 1
ATOM 655 O O . ARG A 1 85 ? 18.857 16.349 -38.851 1.00 59.84 85 ARG A O 1
#

Secondary structure (DSSP, 8-state):
-PPPPSSTT----HHHHHHHHHHHTT---TT-SS-SS---HHHHHHHHHHHHTTTTSPPP--TTTT---------S----PPPP-

Organism: NCBI:txid1432552

InterPro domains:
  IPR015422 Pyridoxal phosphate-dependent transferase, small domain [G3DSA:3.90.1150.10] (1-59)
  IPR015424 Pyridoxal phosphate-dependent transferase [SSF53383] (3-55)

Radius of gyration: 25.36 Å; chains: 1; bounding box: 28×48×61 Å